Protein AF-A0A1C6M9D8-F1 (afdb_monomer_lite)

Structure (mmCIF, N/CA/C/O backbone):
data_AF-A0A1C6M9D8-F1
#
_entry.id   AF-A0A1C6M9D8-F1
#
loop_
_atom_site.group_PDB
_atom_site.id
_atom_site.type_symbol
_atom_site.label_atom_id
_atom_site.label_alt_id
_atom_site.label_comp_id
_atom_site.label_asym_id
_atom_site.label_entity_id
_atom_site.label_seq_id
_atom_site.pdbx_PDB_ins_code
_atom_site.Cartn_x
_atom_site.Cartn_y
_atom_site.Cartn_z
_atom_site.occupancy
_atom_site.B_iso_or_equiv
_atom_site.auth_seq_id
_atom_site.auth_comp_id
_atom_site.auth_asym_id
_atom_site.auth_atom_id
_atom_site.pdbx_PDB_model_num
ATOM 1 N N . MET A 1 1 ? 9.957 -4.747 -8.445 1.00 86.12 1 MET A N 1
ATOM 2 C CA . MET A 1 1 ? 9.277 -3.582 -7.847 1.00 86.12 1 MET A CA 1
ATOM 3 C C . MET A 1 1 ? 7.946 -3.362 -8.545 1.00 86.12 1 MET A C 1
ATOM 5 O O . MET A 1 1 ? 7.817 -3.693 -9.724 1.00 86.12 1 MET A O 1
ATOM 9 N N . ALA A 1 2 ? 6.958 -2.856 -7.816 1.00 94.69 2 ALA A N 1
ATOM 10 C CA . ALA A 1 2 ? 5.654 -2.466 -8.333 1.00 94.69 2 ALA A CA 1
ATOM 11 C C . ALA A 1 2 ? 5.388 -0.994 -8.031 1.00 94.69 2 ALA A C 1
ATOM 13 O O . ALA A 1 2 ? 6.067 -0.376 -7.218 1.00 94.69 2 ALA A O 1
ATOM 14 N N . VAL A 1 3 ? 4.388 -0.431 -8.705 1.00 97.31 3 VAL A N 1
ATOM 15 C CA . VAL A 1 3 ? 3.980 0.957 -8.488 1.00 97.31 3 VAL A CA 1
ATOM 16 C C . VAL A 1 3 ? 2.611 0.967 -7.839 1.00 97.31 3 VAL A C 1
ATOM 18 O O . VAL A 1 3 ? 1.680 0.315 -8.318 1.00 97.31 3 VAL A O 1
ATOM 21 N N . PHE A 1 4 ? 2.493 1.732 -6.766 1.00 98.25 4 PHE A N 1
ATOM 22 C CA . PHE A 1 4 ? 1.270 1.910 -6.009 1.00 98.25 4 PHE A CA 1
ATOM 23 C C . PHE A 1 4 ? 0.827 3.360 -6.094 1.00 98.25 4 PHE A C 1
ATOM 25 O O . PHE A 1 4 ? 1.647 4.271 -6.024 1.00 98.25 4 PHE A O 1
ATOM 32 N N . ARG A 1 5 ? -0.479 3.571 -6.229 1.00 98.31 5 ARG A N 1
ATOM 33 C CA . ARG A 1 5 ? -1.102 4.887 -6.109 1.00 98.31 5 ARG A CA 1
ATOM 34 C C . ARG A 1 5 ? -1.990 4.897 -4.879 1.00 98.31 5 ARG A C 1
ATOM 36 O O . ARG A 1 5 ? -2.880 4.056 -4.762 1.00 98.31 5 ARG A O 1
ATOM 43 N N . LEU A 1 6 ? -1.769 5.857 -3.996 1.00 98.38 6 LEU A N 1
ATOM 44 C CA . LEU A 1 6 ? -2.614 6.144 -2.851 1.00 98.38 6 LEU A CA 1
ATOM 45 C C . LEU A 1 6 ? -3.365 7.441 -3.141 1.00 98.38 6 LEU A C 1
ATOM 47 O O . LEU A 1 6 ? -2.744 8.467 -3.417 1.00 98.38 6 LEU A O 1
ATOM 51 N N . CYS A 1 7 ? -4.690 7.389 -3.069 1.00 98.19 7 CYS A N 1
ATOM 52 C CA . CYS A 1 7 ? -5.525 8.583 -3.041 1.00 98.19 7 CYS A CA 1
ATOM 53 C C . CYS A 1 7 ? -5.676 9.000 -1.578 1.00 98.19 7 CYS A C 1
ATOM 55 O O . CYS A 1 7 ? -6.110 8.198 -0.745 1.00 98.19 7 CYS A O 1
ATOM 57 N N . LEU A 1 8 ? -5.279 10.227 -1.262 1.00 97.81 8 LEU A N 1
ATOM 58 C CA . LEU A 1 8 ? -5.304 10.772 0.086 1.00 97.81 8 LEU A CA 1
ATOM 59 C C . LEU A 1 8 ? -6.651 11.436 0.378 1.00 97.81 8 LEU A C 1
ATOM 61 O O . LEU A 1 8 ? -7.326 11.945 -0.516 1.00 97.81 8 LEU A O 1
ATOM 65 N N . SER A 1 9 ? -7.044 11.436 1.649 1.00 97.06 9 SER A N 1
ATOM 66 C CA . SER A 1 9 ? -8.338 11.974 2.092 1.00 97.06 9 SER A CA 1
ATOM 67 C C . SER A 1 9 ? -8.480 13.489 1.891 1.00 97.06 9 SER A C 1
ATOM 69 O O . SER A 1 9 ? -9.594 14.001 1.913 1.00 97.06 9 SER A O 1
ATOM 71 N N . ASP A 1 10 ? -7.374 14.209 1.697 1.00 96.62 10 ASP A N 1
ATOM 72 C CA . ASP A 1 10 ? -7.345 15.643 1.378 1.00 96.62 10 ASP A CA 1
ATOM 73 C C . ASP A 1 10 ? -7.460 15.935 -0.132 1.00 96.62 10 ASP A C 1
ATOM 75 O O . ASP A 1 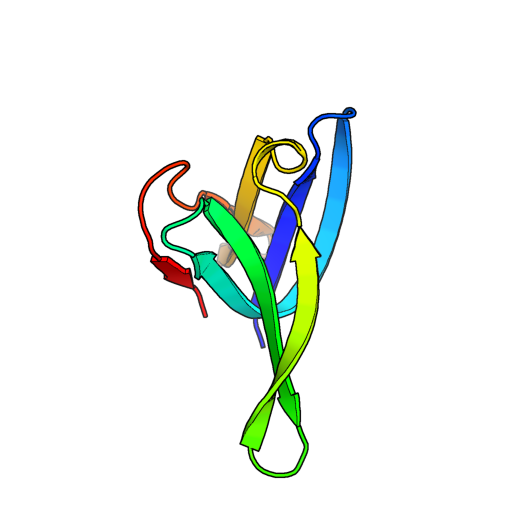10 ? -7.375 17.089 -0.549 1.00 96.62 10 ASP A O 1
ATOM 79 N N . GLY A 1 11 ? -7.664 14.899 -0.953 1.00 95.88 11 GLY A N 1
ATOM 80 C CA . GLY A 1 11 ? -7.724 14.992 -2.411 1.00 95.88 11 GLY A CA 1
ATOM 81 C C . GLY A 1 11 ? -6.361 14.899 -3.099 1.00 95.88 11 GLY A C 1
ATOM 82 O O . GLY A 1 11 ? -6.306 14.918 -4.328 1.00 95.88 11 GLY A O 1
ATOM 83 N N . GLY A 1 12 ? -5.266 14.782 -2.342 1.00 97.62 12 GLY A N 1
ATOM 84 C CA . GLY A 1 12 ? -3.938 14.541 -2.889 1.00 97.62 12 GLY A CA 1
ATOM 85 C C . GLY A 1 12 ? -3.755 13.117 -3.418 1.00 97.62 12 GLY A C 1
ATOM 86 O O . GLY A 1 12 ? -4.495 12.192 -3.084 1.00 97.62 12 GLY A O 1
ATOM 87 N N . GLU A 1 13 ? -2.706 12.915 -4.212 1.00 97.25 13 GLU A N 1
ATOM 88 C CA . GLU A 1 13 ? -2.267 11.585 -4.634 1.00 97.25 13 GLU A CA 1
ATOM 89 C C . GLU A 1 13 ? -0.793 11.365 -4.294 1.00 97.25 13 GLU A C 1
ATOM 91 O O . GLU A 1 13 ? 0.026 12.288 -4.314 1.00 97.25 13 GLU A O 1
ATOM 96 N N . ARG A 1 14 ? -0.443 10.112 -4.001 1.00 97.81 14 ARG A N 1
ATOM 97 C CA . ARG A 1 14 ? 0.942 9.652 -3.865 1.00 97.81 14 ARG A CA 1
ATOM 98 C C . ARG A 1 14 ? 1.148 8.453 -4.766 1.00 97.81 14 ARG A C 1
ATOM 100 O O . ARG A 1 14 ? 0.415 7.473 -4.660 1.00 97.81 14 ARG A O 1
ATOM 107 N N . VAL A 1 15 ? 2.140 8.532 -5.644 1.00 97.50 15 VAL A N 1
ATOM 108 C CA . VAL A 1 15 ? 2.564 7.416 -6.490 1.00 97.50 15 VAL A CA 1
ATOM 109 C C . VAL A 1 15 ? 3.948 6.996 -6.031 1.00 97.50 15 VAL A C 1
ATOM 111 O O . VAL A 1 15 ? 4.868 7.808 -6.038 1.00 97.50 15 VAL A O 1
ATOM 114 N N . VAL A 1 16 ? 4.073 5.744 -5.607 1.00 97.44 16 VAL A N 1
ATOM 115 C CA . VAL A 1 16 ? 5.281 5.217 -4.974 1.00 97.44 16 VAL A CA 1
ATOM 116 C C . VAL A 1 16 ? 5.674 3.927 -5.674 1.00 97.44 16 VAL A C 1
ATOM 118 O O . VAL A 1 16 ? 4.840 3.040 -5.871 1.00 97.44 16 VAL A O 1
ATOM 121 N N . GLU A 1 17 ? 6.940 3.824 -6.057 1.00 97.12 17 GLU A N 1
ATOM 122 C CA . GLU A 1 17 ? 7.534 2.553 -6.453 1.00 97.12 17 GLU A CA 1
ATOM 123 C C . GLU A 1 17 ? 8.068 1.853 -5.202 1.00 97.12 17 GLU A C 1
ATOM 125 O O . GLU A 1 17 ? 8.807 2.450 -4.425 1.00 97.12 17 GLU A O 1
ATOM 130 N N . ALA A 1 18 ? 7.639 0.614 -4.974 1.00 97.56 18 ALA A N 1
ATOM 131 C CA . ALA A 1 18 ? 7.992 -0.151 -3.786 1.00 97.56 18 ALA A CA 1
ATOM 132 C C . ALA A 1 18 ? 8.014 -1.653 -4.090 1.00 97.56 18 ALA A C 1
ATOM 134 O O . ALA A 1 18 ? 7.435 -2.126 -5.077 1.00 97.56 18 ALA A O 1
ATOM 135 N N . GLY A 1 19 ? 8.652 -2.427 -3.217 1.00 97.44 19 GLY A N 1
ATOM 136 C CA . GLY A 1 19 ? 8.611 -3.884 -3.273 1.00 97.44 19 GLY A CA 1
ATOM 137 C C . GLY A 1 19 ? 7.225 -4.432 -2.924 1.00 97.44 19 GLY A C 1
ATOM 138 O O . GLY A 1 19 ? 6.779 -5.401 -3.541 1.00 97.44 19 GLY A O 1
ATOM 139 N N . ARG A 1 20 ? 6.520 -3.796 -1.977 1.00 97.38 20 ARG A N 1
ATOM 140 C CA . ARG A 1 20 ? 5.126 -4.106 -1.637 1.00 97.38 20 ARG A CA 1
ATOM 141 C C . ARG A 1 20 ? 4.390 -2.944 -0.969 1.00 97.38 20 ARG A C 1
ATOM 143 O O . ARG A 1 20 ? 4.991 -2.071 -0.349 1.00 97.38 20 ARG A O 1
ATOM 150 N N . ALA A 1 21 ? 3.065 -3.014 -1.018 1.00 98.25 21 ALA A N 1
ATOM 151 C CA . ALA A 1 21 ? 2.166 -2.292 -0.131 1.00 98.25 21 ALA A CA 1
ATOM 152 C C . ALA A 1 21 ? 1.488 -3.273 0.836 1.00 98.25 21 ALA A C 1
ATOM 154 O O . ALA A 1 21 ? 1.121 -4.390 0.458 1.00 98.25 21 ALA A O 1
ATOM 155 N N . VAL A 1 22 ? 1.292 -2.848 2.080 1.00 98.25 22 VAL A N 1
ATOM 156 C CA . VAL A 1 22 ? 0.678 -3.642 3.146 1.00 98.25 22 VAL A CA 1
ATOM 157 C C . VAL A 1 22 ? -0.418 -2.832 3.804 1.00 98.25 22 VAL A C 1
ATOM 159 O O . VAL A 1 22 ? -0.207 -1.671 4.143 1.00 98.25 22 VAL A O 1
ATOM 162 N N . ARG A 1 23 ? -1.561 -3.467 4.056 1.00 98.50 23 ARG A N 1
ATOM 163 C CA . ARG A 1 23 ? -2.542 -2.973 5.016 1.00 98.50 23 ARG A CA 1
ATOM 164 C C . ARG A 1 23 ? -2.482 -3.805 6.282 1.00 98.50 23 ARG A C 1
ATOM 166 O O . ARG A 1 23 ? -2.661 -5.020 6.225 1.00 98.50 23 ARG A O 1
ATOM 173 N N . THR A 1 24 ? -2.226 -3.157 7.411 1.00 98.06 24 THR A N 1
ATOM 174 C CA . THR A 1 24 ? -2.183 -3.813 8.723 1.00 98.06 24 THR A CA 1
ATOM 175 C C . THR A 1 24 ? -3.586 -4.139 9.234 1.00 98.06 24 THR A C 1
ATOM 177 O O . THR A 1 24 ? -4.583 -3.627 8.726 1.00 98.06 24 THR A O 1
ATOM 180 N N . ASP A 1 25 ? -3.670 -4.928 10.308 1.00 97.44 25 ASP A N 1
ATOM 181 C CA . ASP A 1 25 ? -4.931 -5.190 11.017 1.00 97.44 25 ASP A CA 1
ATOM 182 C C . ASP A 1 25 ? -5.579 -3.903 11.571 1.00 97.44 25 ASP A C 1
ATOM 184 O O . ASP A 1 25 ? -6.799 -3.798 11.648 1.00 97.44 25 ASP A O 1
ATOM 188 N N . SER A 1 26 ? -4.773 -2.880 11.882 1.00 96.81 26 SER A N 1
ATOM 189 C CA . SER A 1 26 ? -5.246 -1.541 12.269 1.00 96.81 26 SER A CA 1
ATOM 190 C C . SER A 1 26 ? -5.633 -0.644 11.086 1.00 96.81 26 SER A C 1
ATOM 192 O O . SER A 1 26 ? -6.047 0.494 11.289 1.00 96.81 26 SER A O 1
ATOM 194 N N . GLY A 1 27 ? -5.489 -1.125 9.849 1.00 97.44 27 GLY A N 1
ATOM 195 C CA . GLY A 1 27 ? -5.798 -0.384 8.629 1.00 97.44 27 GLY A CA 1
ATOM 196 C C . GLY A 1 27 ? -4.715 0.592 8.167 1.00 97.44 27 GLY A C 1
ATOM 197 O O . GLY A 1 27 ? -4.952 1.320 7.206 1.00 97.44 27 GLY A O 1
ATOM 198 N N . ARG A 1 28 ? -3.544 0.633 8.820 1.00 98.38 28 ARG A N 1
ATOM 199 C CA . ARG A 1 28 ? -2.419 1.458 8.351 1.00 98.38 28 ARG A CA 1
ATOM 200 C C . ARG A 1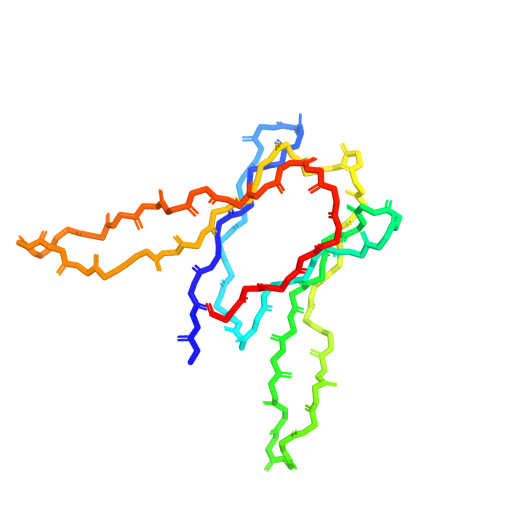 28 ? -1.934 0.927 7.016 1.00 98.38 28 ARG A C 1
ATOM 202 O O . ARG A 1 28 ? -1.869 -0.290 6.834 1.00 98.38 28 ARG A O 1
ATOM 209 N N . ILE A 1 29 ? -1.527 1.833 6.135 1.00 98.56 29 ILE A N 1
ATOM 210 C CA . ILE A 1 29 ? -0.895 1.472 4.869 1.00 98.56 29 ILE A CA 1
ATOM 211 C C . ILE A 1 29 ? 0.613 1.665 4.997 1.00 98.56 29 ILE A C 1
ATOM 213 O O . ILE A 1 29 ? 1.069 2.750 5.357 1.00 98.56 29 ILE A O 1
ATOM 217 N N . LEU A 1 30 ? 1.375 0.609 4.728 1.00 98.50 30 LEU A N 1
ATOM 218 C CA . LEU A 1 30 ? 2.837 0.605 4.727 1.00 98.50 30 LEU A CA 1
ATOM 219 C C . LEU A 1 30 ? 3.331 0.336 3.309 1.00 98.50 30 LEU A C 1
ATOM 221 O O . LEU A 1 30 ? 2.854 -0.592 2.656 1.00 98.50 30 LEU A O 1
ATOM 225 N N . LEU A 1 31 ? 4.273 1.145 2.846 1.00 98.31 31 LEU A N 1
ATOM 226 C CA . LEU A 1 31 ? 4.992 0.964 1.589 1.00 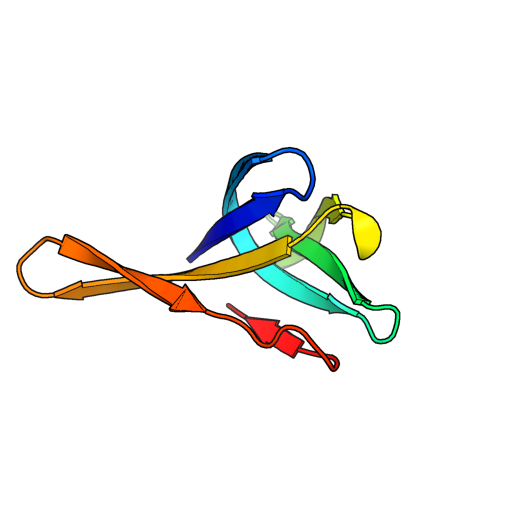98.31 31 LEU A CA 1
ATOM 227 C C . LEU A 1 31 ? 6.394 0.520 1.969 1.00 98.31 31 LEU A C 1
ATOM 229 O O . LEU A 1 31 ? 7.072 1.215 2.721 1.00 98.31 31 LEU A O 1
ATOM 233 N N . GLU A 1 32 ? 6.796 -0.653 1.504 1.00 98.00 32 GLU A N 1
ATOM 234 C CA . GLU A 1 32 ? 8.033 -1.300 1.927 1.00 98.00 32 GLU A CA 1
ATOM 235 C C . GLU A 1 32 ? 8.806 -1.786 0.708 1.00 98.00 32 GLU A C 1
ATOM 237 O O . GLU A 1 32 ? 8.219 -2.212 -0.292 1.00 98.00 32 GLU A O 1
ATOM 242 N N . ASP A 1 33 ? 10.127 -1.763 0.800 1.00 97.19 33 ASP A N 1
ATOM 243 C CA . ASP A 1 33 ? 11.011 -2.330 -0.213 1.00 97.19 33 ASP A CA 1
ATOM 244 C C . ASP A 1 33 ? 12.131 -3.130 0.445 1.00 97.19 33 ASP A C 1
ATOM 246 O O . ASP A 1 33 ? 12.283 -3.113 1.665 1.00 97.19 33 ASP A O 1
ATOM 250 N N . THR A 1 34 ? 12.867 -3.896 -0.347 1.00 94.75 34 THR A N 1
ATOM 251 C CA . THR A 1 34 ? 14.020 -4.652 0.138 1.00 94.75 34 THR A CA 1
ATOM 252 C C . THR A 1 34 ? 15.301 -3.842 0.007 1.00 94.75 34 THR A C 1
ATOM 254 O O . THR A 1 34 ? 15.601 -3.343 -1.076 1.00 94.75 34 THR A O 1
ATOM 257 N N . ASP A 1 35 ? 16.084 -3.771 1.084 1.00 90.12 35 ASP A N 1
ATOM 258 C CA . ASP A 1 35 ? 17.453 -3.260 1.048 1.00 90.12 35 ASP A CA 1
ATOM 259 C C . ASP A 1 35 ? 18.375 -4.159 0.193 1.00 90.12 35 ASP A C 1
ATOM 261 O O . ASP A 1 35 ? 17.986 -5.215 -0.321 1.00 90.12 35 ASP A O 1
ATOM 265 N N . SER A 1 36 ? 19.645 -3.770 0.061 1.00 89.88 36 SER A N 1
ATOM 266 C CA . SER A 1 36 ? 20.648 -4.545 -0.686 1.00 89.88 36 SER A CA 1
ATOM 267 C C . SER A 1 36 ? 20.959 -5.924 -0.082 1.00 89.88 36 SER A C 1
ATOM 269 O O . SER A 1 36 ? 21.591 -6.749 -0.742 1.00 89.88 36 SER A O 1
ATOM 271 N N . LEU A 1 37 ? 20.514 -6.191 1.149 1.00 93.44 37 LEU A N 1
ATOM 272 C CA . LEU A 1 37 ? 20.639 -7.465 1.857 1.00 93.44 37 LEU A CA 1
ATOM 273 C C . LEU A 1 37 ? 19.340 -8.292 1.809 1.00 93.44 37 LEU A C 1
ATOM 275 O O . LEU A 1 37 ? 19.275 -9.362 2.420 1.00 93.44 37 LEU A O 1
ATOM 279 N N . GLY A 1 38 ? 18.309 -7.824 1.097 1.00 90.06 38 GLY A N 1
ATOM 280 C CA . GLY A 1 38 ? 17.012 -8.487 0.979 1.00 90.06 38 GLY A CA 1
ATOM 281 C C . GLY A 1 38 ? 16.109 -8.333 2.208 1.00 90.06 38 GLY A C 1
ATOM 282 O O . GLY A 1 38 ? 15.138 -9.080 2.350 1.00 90.06 38 GLY A O 1
ATOM 283 N N . ARG A 1 39 ? 16.414 -7.406 3.121 1.00 93.62 39 ARG A N 1
ATOM 284 C CA . ARG A 1 39 ? 15.593 -7.115 4.302 1.00 93.62 39 ARG A CA 1
ATOM 285 C C . ARG A 1 39 ? 14.536 -6.085 3.950 1.00 93.62 39 ARG A C 1
ATOM 287 O O . ARG A 1 39 ? 14.828 -5.090 3.301 1.00 93.62 39 ARG A O 1
ATOM 294 N N . TRP A 1 40 ? 13.308 -6.325 4.397 1.00 93.12 40 TRP A N 1
ATOM 295 C CA . TRP A 1 40 ? 12.221 -5.370 4.214 1.00 93.12 40 TRP A CA 1
ATOM 296 C C . TRP A 1 40 ? 12.439 -4.138 5.090 1.00 93.12 40 TRP A C 1
ATOM 298 O O . TRP A 1 40 ? 12.537 -4.258 6.311 1.00 93.12 40 TRP A O 1
ATOM 308 N N . GLU A 1 41 ? 12.450 -2.971 4.459 1.00 96.38 41 GLU A N 1
ATOM 309 C CA . GLU A 1 41 ? 12.501 -1.663 5.095 1.00 96.38 41 GLU A CA 1
ATOM 310 C C . GLU A 1 41 ? 11.241 -0.860 4.763 1.00 96.38 41 GLU A C 1
ATOM 312 O O . GLU A 1 41 ? 10.664 -0.963 3.677 1.00 96.38 41 GLU A O 1
ATOM 317 N N . LEU A 1 42 ? 10.801 -0.057 5.730 1.00 97.50 42 LEU A N 1
ATOM 318 C CA . LEU A 1 42 ? 9.657 0.832 5.581 1.00 97.50 42 LEU A CA 1
ATOM 319 C C . LEU A 1 42 ? 10.074 2.092 4.818 1.00 97.50 42 LEU A C 1
ATOM 321 O O . LEU A 1 42 ? 10.903 2.856 5.307 1.00 97.50 42 LEU A O 1
ATOM 325 N N . LEU A 1 43 ? 9.447 2.336 3.668 1.00 97.06 43 LEU A N 1
ATOM 326 C CA . LEU A 1 43 ? 9.616 3.564 2.893 1.00 97.06 43 LEU A CA 1
ATOM 327 C C . LEU A 1 43 ? 8.670 4.664 3.386 1.00 97.06 43 LEU A C 1
ATOM 329 O O . LEU A 1 43 ? 9.102 5.758 3.739 1.00 97.06 43 LEU A O 1
ATOM 333 N N . GLU A 1 44 ? 7.368 4.370 3.426 1.00 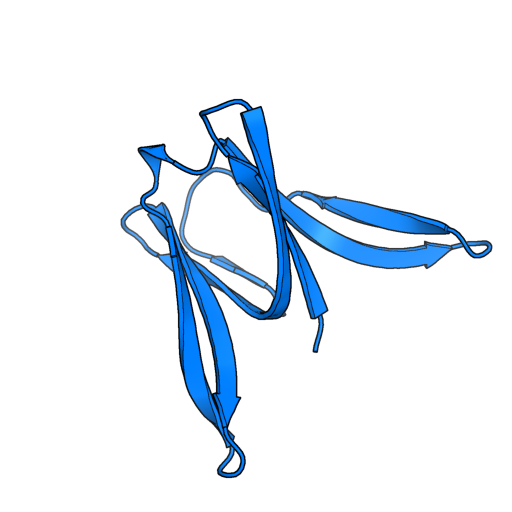97.75 44 GLU A N 1
ATOM 334 C CA . GLU A 1 44 ? 6.330 5.319 3.841 1.00 97.75 44 GLU A CA 1
ATOM 335 C C . GLU A 1 44 ? 5.237 4.620 4.661 1.00 97.75 44 GLU A C 1
ATOM 337 O O . GLU A 1 44 ? 4.908 3.451 4.448 1.00 97.75 44 GLU A O 1
ATOM 342 N N . SER A 1 45 ? 4.641 5.358 5.602 1.00 98.12 45 SER A N 1
ATOM 343 C CA . SER A 1 45 ? 3.540 4.893 6.448 1.00 98.12 45 SER A CA 1
ATOM 344 C C . SER A 1 45 ? 2.417 5.917 6.453 1.00 98.12 45 SER A C 1
ATOM 346 O O . SER A 1 45 ? 2.649 7.105 6.680 1.00 98.12 45 SER A O 1
ATOM 348 N N . PHE A 1 46 ? 1.192 5.445 6.261 1.00 98.06 46 PHE A N 1
ATOM 349 C CA . PHE A 1 46 ? -0.000 6.275 6.253 1.00 98.06 46 PHE A CA 1
ATOM 350 C C . PHE A 1 46 ? -1.003 5.778 7.289 1.00 98.06 46 PHE A C 1
ATOM 352 O O . PHE A 1 46 ? -1.285 4.580 7.395 1.00 98.06 46 PHE A O 1
ATOM 359 N N . GLU A 1 47 ? -1.562 6.724 8.042 1.00 98.06 47 GLU A N 1
ATOM 360 C CA . GLU A 1 47 ? -2.693 6.448 8.923 1.00 98.06 47 GLU A CA 1
ATOM 361 C C . GLU A 1 47 ? -3.929 6.047 8.106 1.00 98.06 47 GLU A C 1
ATOM 363 O O . GLU A 1 47 ? -4.131 6.597 7.017 1.00 98.06 47 GLU A O 1
ATOM 368 N N . PRO A 1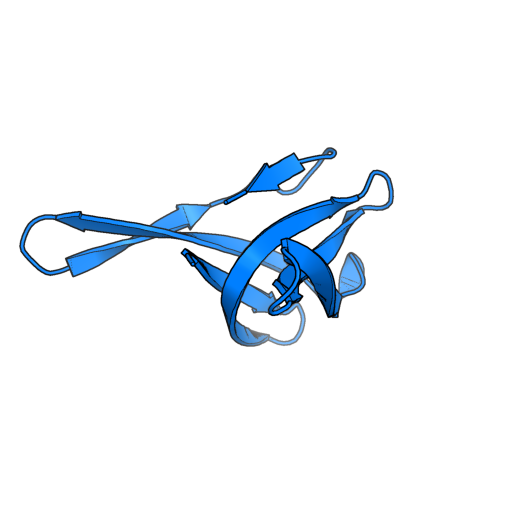 48 ? -4.804 5.174 8.640 1.00 96.62 48 PRO A N 1
ATOM 369 C CA . PRO A 1 48 ? -6.013 4.746 7.938 1.00 96.62 48 PRO A CA 1
ATOM 370 C C . PRO A 1 48 ? -6.890 5.931 7.513 1.00 96.62 48 PRO A C 1
ATOM 372 O O . PRO A 1 48 ? -7.429 5.949 6.416 1.00 96.62 48 PRO A O 1
ATOM 375 N N . SER A 1 49 ? -6.985 6.962 8.360 1.00 96.94 49 SER A N 1
ATOM 376 C CA . SER A 1 49 ? -7.794 8.160 8.101 1.00 96.94 49 SER A CA 1
ATOM 377 C C . SER A 1 49 ? -7.257 9.048 6.976 1.00 96.94 49 SER A C 1
ATOM 379 O O . SER A 1 49 ? -7.990 9.901 6.474 1.00 96.94 49 SER A O 1
ATOM 381 N N . ARG A 1 50 ? -5.991 8.877 6.575 1.00 97.25 50 ARG A N 1
ATOM 382 C CA . ARG A 1 50 ? -5.345 9.680 5.528 1.00 97.25 50 ARG A CA 1
ATOM 383 C C . ARG A 1 50 ? -5.443 9.063 4.141 1.00 97.25 50 ARG A C 1
ATOM 385 O O . ARG A 1 50 ? -5.145 9.759 3.177 1.00 97.25 50 ARG A O 1
ATOM 392 N N . VAL A 1 51 ? -5.822 7.791 4.035 1.00 97.69 51 VAL A N 1
ATOM 393 C CA . VAL A 1 51 ? -5.867 7.069 2.761 1.00 97.69 51 VAL A CA 1
ATOM 394 C C . VAL A 1 51 ? -7.309 6.738 2.422 1.00 97.69 51 VAL A C 1
ATOM 396 O O . VAL A 1 51 ? -7.944 5.933 3.094 1.00 97.69 51 VAL A O 1
ATOM 399 N N . ALA A 1 52 ? -7.804 7.325 1.338 1.00 97.50 52 ALA A N 1
ATOM 400 C CA . ALA A 1 52 ? -9.131 7.039 0.815 1.00 97.50 52 ALA A CA 1
ATOM 401 C C . ALA A 1 52 ? -9.144 5.752 -0.024 1.00 97.50 52 ALA A C 1
ATOM 403 O O . ALA A 1 52 ? -10.099 4.983 0.031 1.00 97.50 52 ALA A O 1
ATOM 404 N N . ALA A 1 53 ? -8.087 5.499 -0.804 1.00 98.06 53 ALA A N 1
ATOM 405 C CA . ALA A 1 53 ? -7.982 4.302 -1.635 1.00 98.06 53 ALA A CA 1
ATOM 406 C C . ALA A 1 53 ? -6.527 3.959 -1.971 1.00 98.06 53 ALA A C 1
ATOM 408 O O . ALA A 1 53 ? -5.675 4.843 -2.072 1.00 98.06 53 ALA A O 1
ATOM 409 N N . VAL A 1 54 ? -6.262 2.671 -2.205 1.00 98.44 54 VAL A N 1
ATOM 410 C CA . VAL A 1 54 ? -4.963 2.177 -2.678 1.00 98.44 54 VAL A CA 1
ATOM 411 C C . VAL A 1 54 ? -5.152 1.384 -3.962 1.00 98.44 54 VAL A C 1
ATOM 413 O O . VAL A 1 54 ? -6.031 0.528 -4.059 1.00 98.44 54 VAL A O 1
ATOM 416 N N . TYR A 1 55 ? -4.286 1.636 -4.934 1.00 98.31 55 TYR A N 1
ATOM 417 C CA . TYR A 1 55 ? -4.246 0.944 -6.211 1.00 98.31 55 TYR A CA 1
ATOM 418 C C . TYR A 1 55 ? -2.845 0.411 -6.467 1.00 98.31 55 TYR A C 1
ATOM 420 O O . TYR A 1 55 ? -1.855 1.060 -6.135 1.00 98.31 55 TYR A O 1
ATOM 428 N N . ARG A 1 56 ? -2.761 -0.737 -7.132 1.00 97.88 56 ARG A N 1
ATOM 429 C CA . ARG A 1 56 ? -1.523 -1.239 -7.723 1.00 97.88 56 ARG A CA 1
ATOM 430 C C . ARG A 1 56 ? -1.571 -1.052 -9.232 1.00 97.88 56 ARG A C 1
ATOM 432 O O . ARG A 1 56 ? -2.591 -1.345 -9.853 1.00 97.88 56 ARG A O 1
ATOM 439 N N . ARG A 1 57 ? -0.466 -0.629 -9.838 1.00 97.06 57 ARG A N 1
ATOM 440 C CA . ARG A 1 57 ? -0.322 -0.614 -11.293 1.00 97.06 57 ARG A CA 1
ATOM 441 C C . ARG A 1 57 ? -0.387 -2.046 -11.837 1.00 97.06 57 ARG A C 1
ATOM 443 O O . ARG A 1 57 ? 0.389 -2.916 -11.435 1.00 97.06 57 ARG A O 1
ATOM 450 N N . GLY A 1 58 ? -1.346 -2.291 -12.718 1.00 93.00 58 GLY A N 1
ATOM 451 C CA . GLY A 1 58 ? -1.474 -3.519 -13.489 1.00 93.00 58 GLY A CA 1
ATOM 452 C C . GLY A 1 58 ? -0.499 -3.559 -14.671 1.00 93.00 58 GLY A C 1
ATOM 453 O O . GLY A 1 58 ? 0.206 -2.578 -14.932 1.00 93.00 58 GLY A O 1
ATOM 454 N N . PRO A 1 59 ? -0.436 -4.690 -15.389 1.00 87.81 59 PRO A N 1
ATOM 455 C CA . PRO A 1 59 ? 0.314 -4.773 -16.637 1.00 87.81 59 PRO A CA 1
ATOM 456 C C . PRO A 1 59 ? -0.201 -3.748 -17.658 1.00 87.81 59 PRO A C 1
ATOM 458 O O . PRO A 1 59 ? -1.354 -3.315 -17.599 1.00 87.81 59 PRO A O 1
ATOM 461 N N . ALA A 1 60 ? 0.669 -3.358 -18.590 1.00 86.75 60 ALA A N 1
ATOM 462 C CA . ALA A 1 60 ? 0.249 -2.565 -19.734 1.00 86.75 60 ALA A CA 1
ATOM 463 C C . ALA A 1 60 ? -0.464 -3.475 -20.740 1.00 86.75 60 ALA A C 1
ATOM 465 O O . ALA A 1 60 ? 0.159 -4.368 -21.311 1.00 86.75 60 ALA A O 1
ATOM 466 N N . GLU A 1 61 ? -1.745 -3.230 -20.983 1.00 79.56 61 GLU A N 1
ATOM 467 C CA . GLU A 1 61 ? -2.477 -3.856 -22.083 1.00 79.56 61 GLU A CA 1
ATOM 468 C C . GLU A 1 61 ? -2.588 -2.832 -23.214 1.00 79.56 61 GLU A C 1
ATOM 470 O O . GLU A 1 61 ? -3.042 -1.707 -23.009 1.00 79.56 61 GLU A O 1
ATOM 475 N N . GLY A 1 62 ? -2.071 -3.171 -24.399 1.00 80.94 62 GLY A N 1
ATOM 476 C CA . GLY A 1 62 ? -2.050 -2.241 -25.537 1.00 80.94 62 GLY A CA 1
ATOM 477 C C . GLY A 1 62 ? -1.214 -0.971 -25.309 1.00 80.94 62 GLY A C 1
ATOM 478 O O . GLY A 1 62 ? -1.480 0.052 -25.930 1.00 80.94 62 GLY A O 1
ATOM 479 N N . GLY A 1 63 ? -0.221 -1.015 -24.412 1.00 81.94 63 GLY A N 1
ATOM 480 C CA . GLY A 1 63 ? 0.647 0.127 -24.093 1.00 81.94 63 GLY A CA 1
ATOM 481 C C . GLY A 1 63 ? 0.101 1.076 -23.020 1.00 81.94 63 GLY A C 1
ATOM 482 O O . GLY A 1 63 ? 0.774 2.046 -22.679 1.00 81.94 63 GLY A O 1
ATOM 483 N N . VAL A 1 64 ? -1.074 0.789 -22.448 1.00 83.75 64 VAL A N 1
ATOM 484 C CA . VAL A 1 64 ? -1.681 1.595 -21.382 1.00 83.75 64 VAL A CA 1
ATOM 485 C C . VAL A 1 64 ? -1.695 0.806 -20.078 1.00 83.75 64 VAL A C 1
ATOM 487 O O . VAL A 1 64 ? -2.187 -0.319 -20.018 1.00 83.75 64 VAL A O 1
ATOM 490 N N . TYR A 1 65 ? -1.152 1.401 -19.016 1.00 87.62 65 TYR A N 1
ATOM 491 C CA . TYR A 1 65 ? -1.211 0.820 -17.677 1.00 87.62 65 TYR A CA 1
ATOM 492 C C . TYR A 1 65 ? -2.607 0.965 -17.071 1.00 87.62 65 TYR A C 1
ATOM 494 O O . TYR A 1 65 ? -3.256 2.001 -17.211 1.00 87.62 65 TYR A O 1
ATOM 502 N N . THR A 1 66 ? -3.025 -0.046 -16.315 1.00 93.25 66 THR A N 1
ATOM 503 C CA . THR A 1 66 ? -4.263 -0.019 -15.528 1.00 93.25 66 THR A CA 1
ATOM 504 C C . THR A 1 66 ? -3.970 0.157 -14.038 1.00 93.25 66 THR A C 1
ATOM 506 O O . THR A 1 66 ? -2.867 -0.122 -13.566 1.00 93.25 66 THR A O 1
ATOM 509 N N . TRP A 1 67 ? -4.9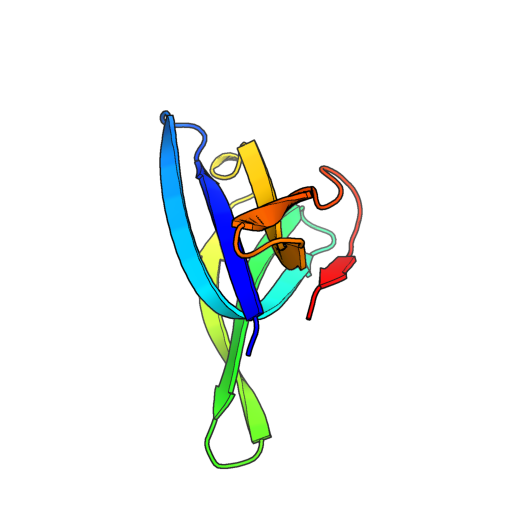60 0.622 -13.274 1.00 96.00 67 TRP A N 1
ATOM 510 C CA . TRP A 1 67 ? -4.889 0.709 -11.814 1.00 96.00 67 TRP A CA 1
ATOM 511 C C . TRP A 1 67 ? -5.849 -0.298 -11.195 1.00 96.00 67 TRP A C 1
ATOM 513 O O . TRP A 1 67 ? -7.063 -0.171 -11.325 1.00 96.00 67 TRP A O 1
ATOM 523 N N . VAL A 1 68 ? -5.302 -1.294 -10.506 1.00 96.75 68 VAL A N 1
ATOM 524 C CA . VAL A 1 68 ? -6.075 -2.355 -9.862 1.00 96.75 68 VAL A CA 1
ATOM 525 C C . VAL A 1 68 ? -6.334 -1.966 -8.402 1.00 96.75 68 VAL A C 1
ATOM 527 O O . VAL A 1 68 ? -5.369 -1.842 -7.638 1.00 96.75 68 VAL A O 1
ATOM 530 N N . PRO A 1 69 ? -7.595 -1.776 -7.973 1.00 97.88 69 PRO A N 1
ATOM 531 C CA . PRO A 1 69 ? -7.907 -1.379 -6.602 1.00 97.88 69 PRO A CA 1
ATOM 532 C C . PRO A 1 69 ? -7.509 -2.472 -5.609 1.00 97.88 69 PRO A C 1
ATOM 534 O O . PRO A 1 69 ? -7.536 -3.668 -5.924 1.00 97.88 69 PRO A O 1
ATOM 537 N N . ARG A 1 70 ? -7.100 -2.069 -4.406 1.00 98.06 70 ARG A N 1
ATOM 538 C CA . ARG A 1 70 ? -6.896 -2.957 -3.255 1.00 98.06 70 ARG A CA 1
ATOM 539 C C . ARG A 1 70 ? -8.082 -2.847 -2.296 1.00 98.06 70 ARG A C 1
ATOM 541 O O . ARG A 1 70 ? -8.723 -1.797 -2.271 1.00 98.06 70 ARG A O 1
ATOM 548 N N . PRO A 1 71 ? -8.375 -3.903 -1.517 1.00 97.44 71 PRO A N 1
ATOM 549 C CA . PRO A 1 71 ? -9.454 -3.863 -0.540 1.00 97.44 71 PRO A CA 1
ATOM 550 C C . PRO A 1 71 ? -9.332 -2.674 0.424 1.00 97.44 71 PRO A C 1
ATOM 552 O O . PRO A 1 71 ? -8.254 -2.359 0.938 1.00 97.44 71 PRO A O 1
ATOM 555 N N . ASP A 1 72 ? -10.464 -2.034 0.688 1.00 94.38 72 ASP A N 1
ATOM 556 C CA . ASP A 1 72 ? -10.615 -0.906 1.609 1.00 94.38 72 ASP A CA 1
ATOM 557 C C . ASP A 1 72 ? -10.801 -1.344 3.071 1.00 94.38 72 ASP A C 1
ATOM 559 O O . ASP A 1 72 ? -10.945 -0.501 3.960 1.00 94.38 72 ASP A O 1
ATOM 563 N N . THR A 1 73 ? -10.742 -2.648 3.330 1.00 94.00 73 THR A N 1
ATOM 564 C CA . THR A 1 73 ? -10.917 -3.292 4.630 1.00 94.00 73 THR A CA 1
ATOM 565 C C . THR A 1 73 ? -10.071 -4.563 4.715 1.00 94.00 73 THR A C 1
ATOM 567 O O . THR A 1 73 ? -9.597 -5.094 3.707 1.00 94.00 73 THR A O 1
ATOM 570 N N . GLY A 1 74 ? -9.860 -5.038 5.946 1.00 96.56 74 GLY A N 1
ATOM 571 C CA . GLY A 1 74 ? -9.071 -6.235 6.227 1.00 96.56 74 GLY A CA 1
ATOM 572 C C . GLY A 1 74 ? -7.563 -6.051 6.041 1.00 96.56 74 GLY A C 1
ATOM 573 O O . GLY A 1 74 ? -7.083 -5.040 5.525 1.00 96.56 74 GLY A O 1
ATOM 574 N N . ARG A 1 75 ? -6.806 -7.051 6.492 1.00 97.94 75 ARG A N 1
ATOM 575 C CA . ARG A 1 75 ? -5.359 -7.127 6.292 1.00 97.94 75 ARG A CA 1
ATOM 576 C C . ARG A 1 75 ? -5.055 -7.666 4.901 1.00 97.94 75 ARG A C 1
ATOM 578 O O . ARG A 1 75 ? -5.653 -8.654 4.479 1.00 97.94 75 ARG A O 1
ATOM 585 N N . TRP A 1 76 ? -4.089 -7.065 4.215 1.00 98.19 76 TRP A N 1
ATOM 586 C CA . TRP A 1 76 ? -3.616 -7.574 2.930 1.00 98.19 76 TRP A CA 1
ATOM 587 C C . TRP A 1 76 ? -2.174 -7.170 2.641 1.00 98.19 76 TRP A C 1
ATOM 589 O O . TRP A 1 76 ? -1.639 -6.222 3.216 1.00 98.19 76 TRP A O 1
ATOM 599 N N . TRP A 1 77 ? -1.572 -7.883 1.691 1.00 97.06 77 TRP A N 1
ATOM 600 C CA . TRP A 1 77 ? -0.293 -7.543 1.076 1.00 97.06 77 TRP A CA 1
ATOM 601 C C . TRP A 1 77 ? -0.465 -7.513 -0.438 1.00 97.06 77 TRP A C 1
ATOM 603 O O . TRP A 1 77 ? -1.199 -8.324 -1.004 1.00 97.06 77 TRP A O 1
ATOM 613 N N . SER A 1 78 ? 0.216 -6.582 -1.092 1.00 97.44 78 SER A N 1
ATOM 614 C CA . SER A 1 78 ? 0.295 -6.520 -2.542 1.00 97.44 78 SER A CA 1
ATOM 615 C C . SER A 1 78 ? 1.734 -6.257 -2.947 1.00 97.44 78 SER A C 1
ATOM 617 O O . SER A 1 78 ? 2.284 -5.213 -2.621 1.00 97.44 78 SER A O 1
ATOM 619 N N . TYR A 1 79 ? 2.307 -7.207 -3.672 1.00 94.69 79 TYR A N 1
ATOM 620 C CA . TYR A 1 79 ? 3.536 -7.066 -4.457 1.00 94.69 79 TYR A CA 1
ATOM 621 C C . TYR A 1 79 ? 3.166 -6.609 -5.854 1.00 94.69 79 TYR A C 1
ATOM 623 O O . TYR A 1 79 ? 1.974 -6.761 -6.189 1.00 94.69 79 TYR A O 1
#

Foldseek 3Di:
DWWKWFQWPVRDIDIDDAPKWKQDQQRKIWGWHADPVRDIDTDDIGHLNTTPWMWIWDDDDVNDIDTHTDDNDDIDMDD

Radius of gyration: 12.58 Å; chains: 1; bounding box: 32×24×38 Å

pLDDT: mean 95.5, std 4.32, range [79.56, 98.56]

Secondary structure (DSSP, 8-state):
-EEEEEEETTS-EEEEEESEEEE-TT--EEEEEE-TTS-EEEEEEE-GGGEEEEEEEEEEETTEEEEEEPPSSS-EEE-

Sequence (79 aa):
MAVFRLCLSDGGERVVEAGRAVRTDSGRILLEDTDSLGRWELLESFEPSRVAAVYRRGPAEGGVYTWVPRPDTGRWWSY